Protein AF-A0A6I1W0W6-F1 (afdb_monomer)

Foldseek 3Di:
DDPPPDPDDLPDPVDDDDDPDPDDDDPVNVPVVDDPDPVVVPDDPDQPDVVRPLVVLLVVLLVCLLPCCVVVVDDLVVQLVVLLVSSVVSQVPDPHGDDSVSSSVSSNVSSVVCSVPDDPVVPD

Structure (mmCIF, N/CA/C/O backbone):
data_AF-A0A6I1W0W6-F1
#
_entry.id   AF-A0A6I1W0W6-F1
#
loop_
_atom_site.group_PDB
_atom_site.id
_atom_site.type_symbol
_atom_site.label_atom_id
_atom_site.label_alt_id
_atom_site.label_comp_id
_atom_site.label_asym_id
_atom_site.label_entity_id
_atom_site.label_seq_id
_atom_site.pdbx_PDB_ins_code
_atom_site.Cartn_x
_atom_site.Cartn_y
_atom_site.Cartn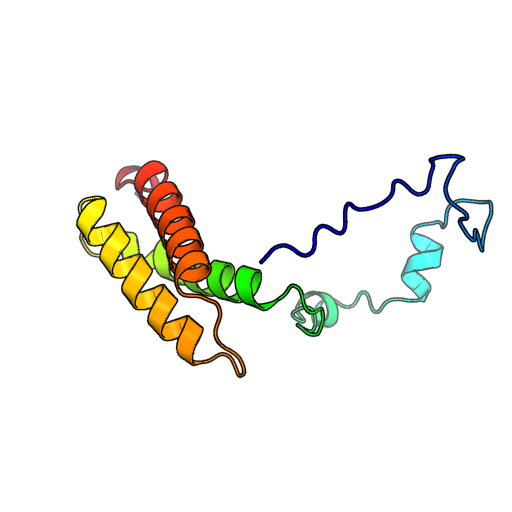_z
_atom_site.occupancy
_atom_site.B_iso_or_equiv
_atom_site.auth_seq_id
_atom_site.auth_comp_id
_atom_site.auth_asym_id
_atom_site.auth_atom_id
_atom_site.pdbx_PDB_model_num
ATOM 1 N N . GLY A 1 1 ? 7.438 11.323 -3.702 1.00 49.09 1 GLY A N 1
ATOM 2 C CA . GLY A 1 1 ? 7.026 12.392 -4.643 1.00 49.09 1 GLY A CA 1
ATOM 3 C C . GLY A 1 1 ? 6.977 11.862 -6.067 1.00 49.09 1 GLY A C 1
ATOM 4 O O . GLY A 1 1 ? 7.983 11.340 -6.526 1.00 49.09 1 GLY A O 1
ATOM 5 N N . TYR A 1 2 ? 5.823 11.950 -6.743 1.00 53.00 2 TYR A N 1
ATOM 6 C CA . TYR A 1 2 ? 5.620 11.498 -8.132 1.00 53.00 2 TYR A CA 1
ATOM 7 C C . TYR A 1 2 ? 6.558 12.246 -9.095 1.00 53.00 2 TYR A C 1
ATOM 9 O O . TYR A 1 2 ? 6.535 13.473 -9.139 1.00 53.00 2 TYR A O 1
ATOM 17 N N . SER A 1 3 ? 7.382 11.518 -9.855 1.00 56.31 3 SER A N 1
ATOM 18 C CA . SER A 1 3 ? 8.449 12.082 -10.701 1.00 56.31 3 SER A CA 1
ATOM 19 C C . SER A 1 3 ? 7.963 12.739 -12.000 1.00 56.31 3 SER A C 1
ATOM 21 O O . SER A 1 3 ? 8.784 13.142 -12.819 1.00 56.31 3 SER A O 1
ATOM 23 N N . GLY A 1 4 ? 6.647 12.856 -12.220 1.00 52.28 4 GLY A N 1
ATOM 24 C CA . GLY A 1 4 ? 6.097 13.577 -13.373 1.00 52.28 4 GLY A CA 1
ATOM 25 C C . GLY A 1 4 ? 6.366 12.920 -14.730 1.00 52.28 4 GLY A C 1
ATOM 26 O O . GLY A 1 4 ? 6.136 13.546 -15.762 1.00 52.28 4 GLY A O 1
ATOM 27 N N . LEU A 1 5 ? 6.834 11.669 -14.759 1.00 62.31 5 LEU A N 1
ATOM 28 C CA . LEU A 1 5 ? 6.997 10.920 -16.001 1.00 62.31 5 LEU A CA 1
ATOM 29 C C . LEU A 1 5 ? 5.615 10.484 -16.500 1.00 62.31 5 LEU A C 1
ATOM 31 O O . LEU A 1 5 ? 5.127 9.400 -16.189 1.00 62.31 5 LEU A O 1
ATOM 35 N N . ILE A 1 6 ? 4.963 11.367 -17.254 1.00 66.25 6 ILE A N 1
ATOM 36 C CA . ILE A 1 6 ? 3.788 11.022 -18.050 1.00 66.25 6 ILE A CA 1
ATOM 37 C C . ILE A 1 6 ? 4.242 9.975 -19.070 1.00 66.25 6 ILE A C 1
ATOM 39 O O . ILE A 1 6 ? 5.169 10.225 -19.846 1.00 66.25 6 ILE A O 1
ATOM 43 N N . CYS A 1 7 ? 3.603 8.803 -19.073 1.00 65.31 7 CYS A N 1
ATOM 44 C CA . CYS A 1 7 ? 3.818 7.812 -20.122 1.00 65.31 7 CYS A CA 1
ATOM 45 C C . CYS A 1 7 ? 3.534 8.465 -21.478 1.00 65.31 7 CYS A C 1
ATOM 47 O O . CYS A 1 7 ? 2.412 8.894 -21.755 1.00 65.31 7 CYS A O 1
ATOM 49 N N . LYS A 1 8 ? 4.562 8.569 -22.321 1.00 73.88 8 LYS A N 1
ATOM 50 C CA . LYS A 1 8 ? 4.408 9.061 -23.689 1.00 73.88 8 LYS A CA 1
ATOM 51 C C . LYS A 1 8 ? 3.612 8.029 -24.480 1.00 73.88 8 LYS A C 1
ATOM 53 O O . LYS A 1 8 ? 3.909 6.842 -24.402 1.00 73.88 8 LYS A O 1
ATOM 58 N N . ASN A 1 9 ? 2.61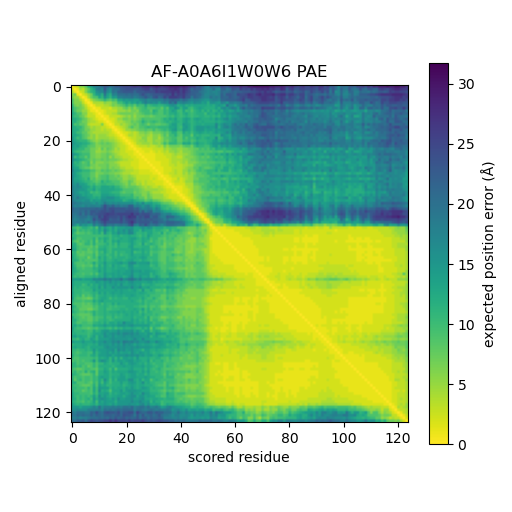6 8.477 -25.241 1.00 79.12 9 ASN A N 1
ATOM 59 C CA . ASN A 1 9 ? 1.917 7.607 -26.182 1.00 79.12 9 ASN A CA 1
ATOM 60 C C . ASN A 1 9 ? 2.864 7.294 -27.357 1.00 79.12 9 ASN A C 1
ATOM 62 O O . ASN A 1 9 ? 3.150 8.217 -28.118 1.00 79.12 9 ASN A O 1
ATOM 66 N N . PRO A 1 10 ? 3.322 6.044 -27.545 1.00 78.94 10 PRO A N 1
ATOM 67 C CA . PRO A 1 10 ? 4.260 5.691 -28.613 1.00 78.94 10 PRO A CA 1
ATOM 68 C C . PRO A 1 10 ? 3.692 5.885 -30.031 1.00 78.94 10 PRO A C 1
ATOM 70 O O . PRO A 1 10 ? 4.450 5.888 -30.989 1.00 78.94 10 PRO A O 1
ATOM 73 N N . ILE A 1 11 ? 2.378 6.082 -30.178 1.00 80.38 11 ILE A N 1
ATOM 74 C CA . ILE A 1 11 ? 1.713 6.305 -31.474 1.00 80.38 11 ILE A CA 1
ATOM 75 C C . ILE A 1 11 ? 1.696 7.800 -31.858 1.00 80.38 11 ILE A C 1
ATOM 77 O O . ILE A 1 11 ? 1.318 8.168 -32.967 1.00 80.38 11 ILE A O 1
ATOM 81 N N . ASN A 1 12 ? 2.092 8.705 -30.959 1.00 83.88 12 ASN A N 1
ATOM 82 C CA . ASN A 1 12 ? 2.102 10.135 -31.264 1.00 83.88 12 ASN A CA 1
ATOM 83 C C . ASN A 1 12 ? 3.322 10.507 -32.132 1.00 83.88 12 ASN A C 1
ATOM 85 O O . ASN A 1 12 ? 4.463 10.226 -31.769 1.00 83.88 12 ASN A O 1
ATOM 89 N N . SER A 1 13 ? 3.057 11.190 -33.252 1.00 82.50 13 SER A N 1
ATOM 90 C CA . SER A 1 13 ? 4.028 11.572 -34.289 1.00 82.50 13 SER A CA 1
ATOM 91 C C . SER A 1 13 ? 5.170 12.474 -33.813 1.00 82.50 13 SER A C 1
ATOM 93 O O . SER A 1 13 ? 6.198 12.556 -34.478 1.00 82.50 13 SER A O 1
ATOM 95 N N . HIS A 1 14 ? 5.015 13.153 -32.675 1.00 83.38 14 HIS A N 1
ATOM 96 C CA . HIS A 1 14 ? 6.062 13.987 -32.087 1.00 83.38 14 HIS A CA 1
ATOM 97 C C . HIS A 1 14 ? 7.147 13.184 -31.357 1.00 83.38 14 HIS A C 1
ATOM 99 O O . HIS A 1 14 ? 8.176 13.754 -30.985 1.00 83.38 14 HIS A O 1
ATOM 105 N N . TRP A 1 15 ? 6.941 11.886 -31.117 1.00 84.50 15 TRP A N 1
ATOM 106 C CA . TRP A 1 15 ? 7.917 11.050 -30.428 1.00 84.50 15 TRP A CA 1
ATOM 107 C C . TRP A 1 15 ? 8.719 10.212 -31.411 1.00 84.50 15 TRP A C 1
ATOM 109 O O . TRP A 1 15 ? 8.174 9.527 -32.269 1.00 84.50 15 TRP A O 1
ATOM 119 N N . ILE A 1 16 ? 10.038 10.228 -31.235 1.00 78.69 16 ILE A N 1
ATOM 120 C CA . ILE A 1 16 ? 10.931 9.312 -31.935 1.00 78.69 16 ILE A CA 1
ATOM 121 C C . ILE A 1 16 ? 10.766 7.946 -31.271 1.00 78.69 16 ILE A C 1
ATOM 123 O O . ILE A 1 16 ? 11.165 7.759 -30.120 1.00 78.69 16 ILE A O 1
ATOM 127 N N . VAL A 1 17 ? 10.144 7.018 -31.989 1.00 81.00 17 VAL A N 1
ATOM 128 C CA . VAL A 1 17 ? 9.979 5.626 -31.569 1.00 81.00 17 VAL A CA 1
ATOM 129 C C . VAL A 1 17 ? 10.800 4.717 -32.470 1.00 81.00 17 VAL A C 1
ATOM 131 O O . VAL A 1 17 ? 10.857 4.911 -33.682 1.00 81.00 17 VAL A O 1
ATOM 134 N N . THR A 1 18 ? 11.435 3.714 -31.872 1.00 83.25 18 THR A N 1
ATOM 135 C CA . THR A 1 18 ? 12.106 2.647 -32.616 1.00 83.25 18 THR A CA 1
ATOM 136 C C . THR A 1 18 ? 11.154 1.466 -32.718 1.00 83.25 18 THR A C 1
ATOM 138 O O . THR A 1 18 ? 10.778 0.888 -31.698 1.00 83.25 18 THR A O 1
ATOM 141 N N . GLN 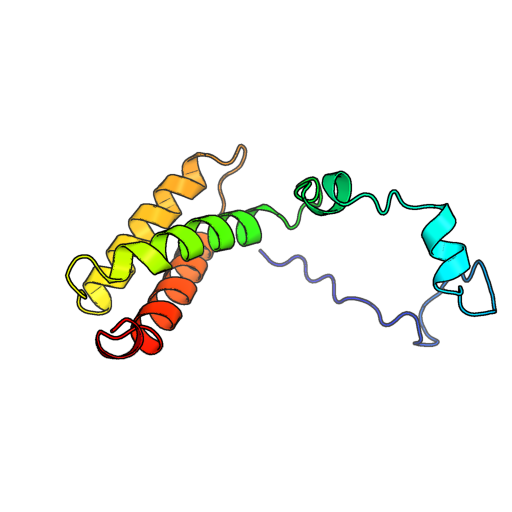A 1 19 ? 10.773 1.102 -33.941 1.00 80.88 19 GLN A N 1
ATOM 142 C CA . GLN A 1 19 ? 9.988 -0.096 -34.219 1.00 80.88 19 GLN A CA 1
ATOM 143 C C . GLN A 1 19 ? 10.910 -1.175 -34.793 1.00 80.88 19 GLN A C 1
ATOM 145 O O . GLN A 1 19 ? 11.489 -0.995 -35.859 1.00 80.88 19 GLN A O 1
ATOM 150 N N . TRP A 1 20 ? 11.055 -2.288 -34.073 1.00 82.94 20 TRP A N 1
ATOM 151 C CA . TRP A 1 20 ? 11.921 -3.405 -34.478 1.00 82.94 20 TRP A CA 1
ATOM 152 C C . TRP A 1 20 ? 11.230 -4.397 -35.417 1.00 82.94 20 TRP A C 1
ATOM 154 O O . TRP A 1 20 ? 11.907 -5.115 -36.143 1.00 82.94 20 TRP A O 1
ATOM 164 N N . GLN A 1 21 ? 9.895 -4.424 -35.408 1.00 82.62 21 GLN A N 1
ATOM 165 C CA . GLN A 1 21 ? 9.076 -5.275 -36.265 1.00 82.62 21 GLN A CA 1
ATOM 166 C C . GLN A 1 21 ? 7.822 -4.511 -36.696 1.00 82.62 21 GLN A C 1
ATOM 168 O O . GLN A 1 21 ? 7.147 -3.914 -35.852 1.00 82.62 21 GLN A O 1
ATOM 173 N N . ALA A 1 22 ? 7.537 -4.495 -38.001 1.00 83.12 22 ALA A N 1
ATOM 174 C CA . ALA A 1 22 ? 6.374 -3.804 -38.564 1.00 83.12 22 ALA A CA 1
ATOM 175 C C . ALA A 1 22 ? 5.062 -4.526 -38.219 1.00 83.12 22 ALA A C 1
ATOM 177 O O . ALA A 1 22 ? 4.071 -3.882 -37.869 1.00 83.12 22 ALA A O 1
ATOM 178 N N . ASP A 1 23 ? 5.093 -5.857 -38.272 1.00 88.00 23 ASP A N 1
ATOM 179 C CA . ASP A 1 23 ? 3.941 -6.714 -38.023 1.00 88.00 23 ASP A CA 1
ATOM 180 C C . ASP A 1 23 ? 3.755 -7.033 -36.528 1.00 88.00 23 ASP A C 1
ATOM 182 O O . ASP A 1 23 ? 4.738 -7.147 -35.785 1.00 88.00 23 ASP A O 1
ATOM 186 N N . PRO A 1 24 ? 2.506 -7.215 -36.060 1.00 87.00 24 PRO A N 1
ATOM 187 C CA . PRO A 1 24 ? 2.240 -7.672 -34.703 1.00 87.00 24 PRO A CA 1
ATOM 188 C C . PRO A 1 24 ? 2.824 -9.066 -34.451 1.00 87.00 24 PRO A C 1
ATOM 190 O O . PRO A 1 24 ? 2.685 -9.970 -35.275 1.00 87.00 24 PRO A O 1
ATOM 193 N N . TYR A 1 25 ? 3.412 -9.268 -33.274 1.00 89.12 25 TYR A N 1
ATOM 194 C CA . TYR A 1 25 ? 3.811 -10.601 -32.834 1.00 89.12 25 TYR A CA 1
ATOM 195 C C . TYR A 1 25 ? 2.581 -11.481 -32.603 1.00 89.12 25 TYR A C 1
ATOM 197 O O . TYR A 1 25 ? 1.607 -11.051 -31.978 1.00 89.12 25 TYR A O 1
ATOM 205 N N . THR A 1 26 ? 2.634 -12.727 -33.070 1.00 93.06 26 THR A N 1
ATOM 206 C CA . THR A 1 26 ? 1.631 -13.728 -32.702 1.00 93.06 26 THR A CA 1
ATOM 207 C C . THR A 1 26 ? 1.870 -14.195 -31.270 1.00 93.06 26 THR A C 1
ATOM 209 O O . THR A 1 26 ? 2.997 -14.170 -30.769 1.00 93.06 26 THR A O 1
ATOM 212 N N . LEU A 1 27 ? 0.804 -14.633 -30.598 1.00 90.88 27 LEU A N 1
ATOM 213 C CA . LEU A 1 27 ? 0.927 -15.200 -29.254 1.00 90.88 27 LEU A CA 1
ATOM 214 C C . LEU A 1 27 ? 1.827 -16.440 -29.254 1.00 90.88 27 LEU A C 1
ATOM 216 O O . LEU A 1 27 ? 2.656 -16.565 -28.360 1.00 90.88 27 LEU A O 1
ATOM 220 N N . ASP A 1 28 ? 1.714 -17.288 -30.279 1.00 93.38 28 ASP A N 1
ATOM 221 C CA . ASP A 1 28 ? 2.548 -18.484 -30.428 1.00 93.38 28 ASP A CA 1
ATOM 222 C C . ASP A 1 28 ? 4.035 -18.126 -30.547 1.00 93.38 28 ASP A C 1
ATOM 224 O O . ASP A 1 28 ? 4.862 -18.710 -29.860 1.00 93.38 28 ASP A O 1
ATOM 228 N N . TYR A 1 29 ? 4.380 -17.099 -31.335 1.00 92.38 29 TYR A N 1
ATOM 229 C CA . TYR A 1 29 ? 5.764 -16.631 -31.440 1.00 92.38 29 TYR A CA 1
ATOM 230 C C . TYR A 1 29 ? 6.297 -16.128 -30.095 1.00 92.38 29 TYR A C 1
ATOM 232 O O . TYR A 1 29 ? 7.430 -16.411 -29.731 1.00 92.38 29 TYR A O 1
ATOM 240 N N . LEU A 1 30 ? 5.494 -15.373 -29.337 1.00 91.75 30 LEU A N 1
ATOM 241 C CA . LEU A 1 30 ? 5.915 -14.868 -28.027 1.00 91.75 30 LEU A CA 1
ATOM 242 C C . LEU A 1 30 ? 6.060 -15.986 -26.986 1.00 91.75 30 LEU A C 1
ATOM 244 O O . LEU A 1 30 ? 6.901 -15.868 -26.093 1.00 91.75 30 LEU A O 1
ATOM 248 N N . ALA A 1 31 ? 5.260 -17.049 -27.097 1.00 91.44 31 ALA A N 1
ATOM 249 C CA . ALA A 1 31 ? 5.289 -18.192 -26.190 1.00 91.44 31 ALA A CA 1
ATOM 250 C C . ALA A 1 31 ? 6.641 -18.921 -26.209 1.00 91.44 31 ALA A C 1
ATOM 252 O O . ALA A 1 31 ? 7.090 -19.371 -25.160 1.00 91.44 31 ALA A O 1
ATOM 253 N N . ASP A 1 32 ? 7.329 -18.952 -27.353 1.00 93.31 32 ASP A N 1
ATOM 254 C CA . ASP A 1 32 ? 8.641 -19.600 -27.494 1.00 93.31 32 ASP A CA 1
ATOM 255 C C . ASP A 1 32 ? 9.747 -18.946 -26.641 1.00 93.31 32 ASP A C 1
ATOM 257 O O . ASP A 1 32 ? 10.782 -19.562 -26.376 1.00 93.31 32 ASP A O 1
ATOM 261 N N . TYR A 1 33 ? 9.545 -17.704 -26.185 1.00 90.31 33 TYR A N 1
ATOM 262 C CA . TYR A 1 33 ? 10.537 -16.930 -25.427 1.00 90.31 33 TYR A CA 1
ATOM 263 C C . TYR A 1 33 ? 10.245 -16.837 -23.926 1.00 90.31 33 TYR A C 1
ATOM 265 O O . TYR A 1 33 ? 11.001 -16.188 -23.198 1.00 90.31 33 TYR A O 1
ATOM 273 N N . VAL A 1 34 ? 9.155 -17.442 -23.447 1.00 88.12 34 VAL A N 1
ATOM 274 C CA . VAL A 1 34 ? 8.738 -17.363 -22.043 1.00 88.12 34 VAL A CA 1
ATOM 275 C C . VAL A 1 34 ? 8.460 -18.761 -21.506 1.00 88.12 34 VAL A C 1
ATOM 277 O O . VAL A 1 34 ? 7.824 -19.582 -22.153 1.00 88.12 34 VAL A O 1
ATOM 280 N N . ASP A 1 35 ? 8.912 -19.032 -20.284 1.00 87.44 35 ASP A N 1
ATOM 281 C CA . ASP A 1 35 ? 8.556 -20.262 -19.581 1.00 87.44 35 ASP A CA 1
ATOM 282 C C . ASP A 1 35 ? 7.087 -20.198 -19.124 1.00 87.44 35 ASP A C 1
ATOM 284 O O . ASP A 1 35 ? 6.733 -19.445 -18.213 1.00 87.44 35 ASP A O 1
ATOM 288 N N . LEU A 1 36 ? 6.228 -20.974 -19.792 1.00 87.00 36 LEU A N 1
ATOM 289 C CA . LEU A 1 36 ? 4.786 -21.054 -19.535 1.00 87.00 36 LEU A CA 1
ATOM 290 C C . LEU A 1 36 ? 4.405 -22.169 -18.548 1.00 87.00 36 LEU A C 1
ATOM 292 O O . LEU A 1 36 ? 3.228 -22.525 -18.439 1.00 87.00 36 LEU A O 1
ATOM 296 N N . THR A 1 37 ? 5.371 -22.746 -17.831 1.00 89.38 37 THR A N 1
ATOM 297 C CA . THR A 1 37 ? 5.074 -23.777 -16.834 1.00 89.38 37 THR A CA 1
ATOM 298 C C . THR A 1 37 ? 4.201 -23.231 -15.689 1.00 89.38 37 THR A C 1
ATOM 300 O O . THR A 1 37 ? 4.327 -22.068 -15.282 1.00 89.38 37 THR A O 1
ATOM 303 N N . PRO A 1 38 ? 3.303 -24.056 -15.112 1.00 85.12 38 PRO A N 1
ATOM 304 C CA . PRO A 1 38 ? 2.490 -23.667 -13.956 1.00 85.12 38 PRO A CA 1
ATOM 305 C C . PRO A 1 38 ? 3.315 -23.226 -12.742 1.00 85.12 38 PRO A C 1
ATOM 307 O O . PRO A 1 38 ? 2.834 -22.463 -11.904 1.00 85.12 38 PRO A O 1
ATOM 310 N N . GLU A 1 39 ? 4.537 -23.735 -12.616 1.00 84.94 39 GLU A N 1
ATOM 311 C CA . GLU A 1 39 ? 5.505 -23.367 -11.590 1.00 84.94 39 GLU A CA 1
ATOM 312 C C . GLU A 1 39 ? 5.960 -21.922 -11.787 1.00 84.94 39 GLU A C 1
ATOM 314 O O . GLU A 1 39 ? 5.882 -21.132 -10.842 1.00 84.94 39 GLU A O 1
ATOM 319 N N . LYS A 1 40 ? 6.325 -21.547 -13.021 1.00 82.25 40 LYS A N 1
ATOM 320 C CA . LYS A 1 40 ? 6.735 -20.181 -13.350 1.00 82.25 40 LYS A CA 1
ATOM 321 C C . LYS A 1 40 ? 5.610 -19.172 -13.151 1.00 82.25 40 LYS A C 1
ATOM 323 O O . LYS A 1 40 ? 5.841 -18.088 -12.625 1.00 82.25 40 LYS A O 1
ATOM 328 N N . ALA A 1 41 ? 4.372 -19.550 -13.463 1.00 77.00 41 ALA A N 1
ATOM 329 C CA . ALA A 1 41 ? 3.198 -18.705 -13.232 1.00 77.00 41 ALA A CA 1
ATOM 330 C C . ALA A 1 41 ? 2.924 -18.411 -11.740 1.00 77.00 41 ALA A C 1
ATOM 332 O O . ALA A 1 41 ? 2.245 -17.435 -11.415 1.00 77.00 41 ALA A O 1
ATOM 333 N N . LYS A 1 42 ? 3.425 -19.250 -10.822 1.00 78.25 42 LYS A N 1
ATOM 334 C CA . LYS A 1 42 ? 3.298 -19.052 -9.366 1.00 78.25 42 LYS A CA 1
ATOM 335 C C . LYS A 1 42 ? 4.424 -18.203 -8.785 1.00 78.25 42 LYS A C 1
ATOM 337 O O . LYS A 1 42 ? 4.310 -17.770 -7.633 1.00 78.25 42 LYS A O 1
ATOM 342 N N . GLU A 1 43 ? 5.503 -17.978 -9.531 1.00 77.50 43 GLU A N 1
ATOM 343 C CA . GLU A 1 43 ? 6.574 -17.100 -9.083 1.00 77.50 43 GLU A CA 1
ATOM 344 C C . GLU A 1 43 ? 6.058 -15.665 -8.979 1.00 77.50 43 GLU A C 1
ATOM 346 O O . GLU A 1 43 ? 5.410 -15.130 -9.881 1.00 77.50 43 GLU A O 1
ATOM 351 N N . LYS A 1 44 ? 6.342 -15.020 -7.846 1.00 65.94 44 LYS A N 1
ATOM 352 C CA . LYS A 1 44 ? 6.059 -13.595 -7.712 1.00 65.94 44 LYS A CA 1
ATOM 353 C C . LYS A 1 44 ? 7.007 -12.827 -8.636 1.00 65.94 44 LYS A C 1
ATOM 355 O O . LYS A 1 44 ? 8.204 -13.116 -8.606 1.00 65.94 44 LYS A O 1
ATOM 360 N N . PRO A 1 45 ? 6.509 -11.841 -9.405 1.00 61.66 45 PRO A N 1
ATOM 361 C CA . PRO A 1 45 ? 7.364 -10.959 -10.184 1.00 61.66 45 PRO A CA 1
ATOM 362 C C . PRO A 1 45 ? 8.468 -10.383 -9.298 1.00 61.66 45 PRO A C 1
ATOM 364 O O . PRO A 1 45 ? 8.195 -9.948 -8.176 1.00 61.66 45 PRO A O 1
ATOM 367 N N . VAL A 1 46 ? 9.705 -10.404 -9.791 1.00 57.59 46 VAL A N 1
ATOM 368 C CA . VAL A 1 46 ? 10.849 -9.827 -9.081 1.00 57.59 46 VAL A CA 1
ATOM 369 C C . VAL A 1 46 ? 10.570 -8.339 -8.857 1.00 57.59 46 VAL A C 1
ATOM 371 O O . VAL A 1 46 ? 10.259 -7.609 -9.795 1.00 57.59 46 VAL A O 1
ATOM 374 N N . GLU A 1 47 ? 10.668 -7.897 -7.604 1.00 54.88 47 GLU A N 1
ATOM 375 C CA . GLU A 1 47 ? 10.290 -6.553 -7.136 1.00 54.88 47 GLU A CA 1
ATOM 376 C C . GLU A 1 47 ? 11.215 -5.422 -7.646 1.00 54.88 47 GLU A C 1
ATOM 378 O O . GLU A 1 47 ? 11.078 -4.271 -7.231 1.00 54.88 47 GLU A O 1
ATOM 383 N N . ASP A 1 48 ? 12.140 -5.719 -8.564 1.00 47.34 48 ASP A N 1
ATOM 384 C CA . ASP A 1 48 ? 13.243 -4.845 -8.990 1.00 47.34 48 ASP A CA 1
ATOM 385 C C . ASP A 1 48 ? 12.845 -3.798 -10.047 1.00 47.34 48 ASP A C 1
ATOM 387 O O . ASP A 1 48 ? 13.601 -3.429 -10.942 1.00 47.34 48 ASP A O 1
ATOM 391 N N . TYR A 1 49 ? 11.620 -3.287 -9.948 1.00 50.53 49 TYR A N 1
ATOM 392 C CA . TYR A 1 49 ? 11.225 -2.071 -10.645 1.00 50.53 49 TYR A CA 1
ATOM 393 C C . TYR A 1 49 ? 10.935 -1.019 -9.581 1.00 50.53 49 TYR A C 1
ATOM 395 O O . TYR A 1 49 ? 10.023 -1.181 -8.770 1.00 50.53 49 TYR A O 1
ATOM 403 N N . GLY A 1 50 ? 11.705 0.076 -9.577 1.00 50.97 50 GLY A N 1
ATOM 404 C CA . GLY A 1 50 ? 11.714 1.159 -8.573 1.00 50.97 50 GLY A CA 1
ATOM 405 C C . GLY A 1 50 ? 10.387 1.898 -8.297 1.00 50.97 50 GLY A C 1
ATOM 406 O O . GLY A 1 50 ? 10.390 2.947 -7.657 1.00 50.97 50 GLY A O 1
ATOM 407 N N . LEU A 1 51 ? 9.253 1.353 -8.741 1.00 58.56 51 LEU A N 1
ATOM 408 C CA . LEU A 1 51 ? 7.873 1.677 -8.369 1.00 58.56 51 LEU A CA 1
ATOM 409 C C . LEU A 1 51 ? 7.361 0.849 -7.162 1.00 58.56 51 LEU A C 1
ATOM 411 O O . LEU A 1 51 ? 6.292 1.143 -6.628 1.00 58.56 51 LEU A O 1
ATOM 415 N N . GLY A 1 52 ? 8.114 -0.160 -6.707 1.00 73.19 52 GLY A N 1
ATOM 416 C CA . GLY A 1 52 ? 7.625 -1.218 -5.815 1.00 73.19 52 GLY A CA 1
ATOM 417 C C . GLY A 1 52 ? 7.179 -0.795 -4.413 1.00 73.19 52 GLY A C 1
ATOM 418 O O . GLY A 1 52 ? 6.191 -1.320 -3.926 1.00 73.19 52 GLY A O 1
ATOM 419 N N . ARG A 1 53 ? 7.819 0.176 -3.748 1.00 87.12 53 ARG A N 1
ATOM 420 C CA . ARG A 1 53 ? 7.595 0.411 -2.297 1.00 87.12 53 ARG A CA 1
ATOM 421 C C . ARG A 1 53 ? 6.160 0.800 -1.924 1.00 87.12 53 ARG A C 1
ATOM 423 O O . ARG A 1 53 ? 5.615 0.255 -0.968 1.00 87.12 53 ARG A O 1
ATOM 430 N N . ASN A 1 54 ? 5.535 1.719 -2.669 1.00 89.19 54 ASN A N 1
ATOM 431 C CA . ASN A 1 54 ? 4.137 2.100 -2.416 1.00 89.19 54 ASN A CA 1
ATOM 432 C C . ASN A 1 54 ? 3.189 0.922 -2.696 1.00 89.19 54 ASN A C 1
ATOM 434 O O . ASN A 1 54 ? 2.293 0.653 -1.897 1.00 89.19 54 ASN A O 1
ATOM 438 N N . CYS A 1 55 ? 3.417 0.189 -3.790 1.00 87.75 55 CYS A N 1
ATOM 439 C CA . CYS A 1 55 ? 2.642 -1.001 -4.139 1.00 87.75 55 CYS A CA 1
ATOM 440 C C . CYS A 1 55 ? 2.801 -2.112 -3.093 1.00 87.75 55 CYS A C 1
ATOM 442 O O . CYS A 1 55 ? 1.803 -2.628 -2.609 1.00 87.75 55 CYS A O 1
ATOM 444 N N . MET A 1 56 ? 4.029 -2.404 -2.661 1.00 88.94 56 MET A N 1
ATOM 445 C CA . MET A 1 56 ? 4.343 -3.379 -1.616 1.00 88.94 56 MET A CA 1
ATOM 446 C C . MET A 1 56 ? 3.674 -3.012 -0.294 1.00 88.94 56 MET A C 1
ATOM 448 O O . MET A 1 56 ? 3.033 -3.862 0.322 1.00 88.94 56 MET A O 1
ATOM 452 N N . LEU A 1 57 ? 3.778 -1.747 0.132 1.00 93.69 57 LEU A N 1
ATOM 453 C CA . LEU A 1 57 ? 3.120 -1.271 1.347 1.00 93.69 57 LEU A CA 1
ATOM 454 C C . LEU A 1 57 ? 1.602 -1.465 1.255 1.00 93.69 57 LEU A C 1
ATOM 456 O O . LEU A 1 57 ? 0.986 -1.988 2.184 1.00 93.69 57 LEU A O 1
ATOM 460 N N . PHE A 1 58 ? 1.002 -1.074 0.129 1.00 95.12 58 PHE A N 1
ATOM 461 C CA . PHE A 1 58 ? -0.425 -1.246 -0.125 1.00 95.12 58 PHE A CA 1
ATOM 462 C C . PHE A 1 58 ? -0.842 -2.724 -0.139 1.00 95.12 58 PHE A C 1
ATOM 464 O O . PHE A 1 58 ? -1.824 -3.083 0.511 1.00 95.12 58 PHE A O 1
ATOM 471 N N . ASP A 1 59 ? -0.098 -3.585 -0.834 1.00 93.31 59 ASP A N 1
ATOM 472 C CA . ASP A 1 59 ? -0.391 -5.011 -0.975 1.00 93.31 59 ASP A CA 1
ATOM 473 C C . ASP A 1 59 ? -0.292 -5.757 0.356 1.00 93.31 59 ASP A C 1
ATOM 475 O O . ASP A 1 59 ? -1.177 -6.549 0.696 1.00 93.31 59 ASP A O 1
ATOM 479 N N . GLN A 1 60 ? 0.738 -5.464 1.151 1.00 94.19 60 GLN A N 1
ATOM 480 C CA . GLN A 1 60 ? 0.877 -6.016 2.497 1.00 94.19 60 GLN A CA 1
ATOM 481 C C . GLN A 1 60 ? -0.248 -5.524 3.414 1.00 94.19 60 GLN A C 1
ATOM 483 O O . GLN A 1 60 ? -0.882 -6.322 4.113 1.00 94.19 60 GLN A O 1
ATOM 488 N N . LEU A 1 61 ? -0.541 -4.220 3.382 1.00 97.69 61 LEU A N 1
ATOM 489 C CA . LEU A 1 61 ? -1.555 -3.617 4.239 1.00 97.69 61 LEU A CA 1
ATOM 490 C C . LEU A 1 61 ? -2.962 -4.117 3.913 1.00 97.69 61 LEU A C 1
ATOM 492 O O . LEU A 1 61 ? -3.689 -4.499 4.830 1.00 97.69 61 LEU A O 1
ATOM 496 N N . ARG A 1 62 ? -3.354 -4.169 2.634 1.00 96.88 62 ARG A N 1
ATOM 497 C CA . ARG A 1 62 ? -4.694 -4.628 2.236 1.00 96.88 62 ARG A CA 1
ATOM 498 C C . ARG A 1 62 ? -4.920 -6.093 2.598 1.00 96.88 62 ARG A C 1
ATOM 500 O O . ARG A 1 62 ? -5.985 -6.431 3.103 1.00 96.88 62 ARG A O 1
ATOM 507 N N . ALA A 1 63 ? -3.916 -6.953 2.400 1.00 96.38 63 ALA A N 1
ATOM 508 C CA . ALA A 1 63 ? -4.030 -8.380 2.686 1.00 96.38 63 ALA A CA 1
ATOM 509 C C . ALA A 1 63 ? -4.270 -8.643 4.181 1.00 96.38 63 ALA A C 1
ATOM 511 O O . ALA A 1 63 ? -5.069 -9.511 4.543 1.00 96.38 63 ALA A O 1
ATOM 512 N N . TRP A 1 64 ? -3.615 -7.866 5.050 1.00 97.75 64 TRP A N 1
ATOM 513 C CA . TRP A 1 64 ? -3.892 -7.866 6.484 1.00 97.75 64 TRP A CA 1
ATOM 514 C C . TRP A 1 64 ? -5.276 -7.278 6.794 1.00 97.75 64 TRP A C 1
ATOM 516 O O . TRP A 1 64 ? -6.079 -7.927 7.470 1.00 97.75 64 TRP A O 1
ATOM 526 N N . ALA A 1 65 ? -5.583 -6.092 6.261 1.00 97.38 65 ALA A N 1
ATOM 527 C CA . ALA A 1 65 ? -6.804 -5.343 6.550 1.00 97.38 65 ALA A CA 1
ATOM 528 C C . ALA A 1 65 ? -8.072 -6.144 6.220 1.00 97.38 65 ALA A C 1
ATOM 530 O O . ALA A 1 65 ? -9.030 -6.133 6.994 1.00 97.38 65 ALA A O 1
ATOM 531 N N . TYR A 1 66 ? -8.055 -6.908 5.122 1.00 95.31 66 TYR A N 1
ATOM 532 C CA . TYR A 1 66 ? -9.186 -7.742 4.716 1.00 95.31 66 TYR A CA 1
ATOM 533 C C . TYR A 1 66 ? -9.568 -8.801 5.748 1.00 95.31 66 TYR A C 1
ATOM 535 O O . TYR A 1 66 ? -10.737 -9.156 5.875 1.00 95.31 66 TYR A O 1
ATOM 543 N N . LYS A 1 67 ? -8.589 -9.300 6.504 1.00 94.50 67 LYS A N 1
ATOM 544 C CA . LYS A 1 67 ? -8.822 -10.276 7.569 1.00 94.50 67 LYS A CA 1
ATOM 545 C C . LYS A 1 67 ? -9.110 -9.581 8.896 1.00 94.50 67 LYS A C 1
ATOM 547 O O . LYS A 1 67 ? -10.004 -10.018 9.619 1.00 94.50 67 LYS A O 1
ATOM 552 N N . ALA A 1 68 ? -8.361 -8.522 9.197 1.00 96.31 68 ALA A N 1
ATOM 553 C CA . ALA A 1 68 ? -8.355 -7.855 10.492 1.00 96.31 68 ALA A CA 1
ATOM 554 C C . ALA A 1 68 ? -9.618 -7.030 10.775 1.00 96.31 68 ALA A C 1
ATOM 556 O O . ALA A 1 68 ? -10.015 -6.959 11.931 1.00 96.31 68 ALA A O 1
ATOM 557 N N . ILE A 1 69 ? -10.311 -6.490 9.761 1.00 95.44 69 ILE A N 1
ATOM 558 C CA . ILE A 1 69 ? -11.528 -5.682 9.993 1.00 95.44 69 ILE A CA 1
ATOM 559 C C . ILE A 1 69 ? -12.635 -6.458 10.726 1.00 95.44 69 ILE A C 1
ATOM 561 O O . ILE A 1 69 ? -13.450 -5.887 11.447 1.00 95.44 69 ILE A O 1
ATOM 565 N N . ARG A 1 70 ? -12.627 -7.789 10.592 1.00 93.19 70 ARG A N 1
ATOM 566 C CA . ARG A 1 70 ? -13.589 -8.691 11.235 1.00 93.19 70 ARG A CA 1
ATOM 567 C C . ARG A 1 70 ? -13.348 -8.849 12.741 1.00 93.19 70 ARG A C 1
ATOM 569 O O . ARG A 1 70 ? -14.196 -9.405 13.432 1.00 93.19 70 ARG A O 1
ATOM 576 N N . GLN A 1 71 ? -12.226 -8.352 13.267 1.00 92.88 71 GLN A N 1
ATOM 577 C CA . GLN A 1 71 ? -11.893 -8.366 14.695 1.00 92.88 71 GLN A CA 1
ATOM 578 C C . GLN A 1 71 ? -12.607 -7.222 15.427 1.00 92.88 71 GLN A C 1
ATOM 580 O O . GLN A 1 71 ? -11.983 -6.288 15.919 1.00 92.88 71 GLN A O 1
ATOM 585 N N . GLY A 1 72 ? -13.937 -7.281 15.468 1.00 91.12 72 GLY A N 1
ATOM 586 C CA . GLY A 1 72 ? -14.756 -6.343 16.239 1.00 91.12 72 GLY A CA 1
ATOM 587 C C . GLY A 1 72 ? -15.432 -5.233 15.438 1.00 91.12 72 GLY A C 1
ATOM 588 O O . GLY A 1 72 ? -16.213 -4.502 16.032 1.00 91.12 72 GLY A O 1
ATOM 589 N N . TRP A 1 73 ? -15.221 -5.146 14.116 1.00 92.81 73 TRP A N 1
ATOM 590 C CA . TRP A 1 73 ? -15.873 -4.154 13.242 1.00 92.81 73 TRP A CA 1
ATOM 591 C C . TRP A 1 73 ? -15.777 -2.717 13.791 1.00 92.81 73 TRP A C 1
ATOM 593 O O . TRP A 1 73 ? -16.803 -2.109 14.095 1.00 92.81 73 TRP A O 1
ATOM 603 N N . PRO A 1 74 ? -14.550 -2.196 13.972 1.00 95.62 74 PRO A N 1
ATOM 604 C CA . PRO A 1 74 ? -14.329 -0.918 14.638 1.00 95.62 74 PRO A CA 1
ATOM 605 C C . PRO A 1 74 ? -14.872 0.263 13.829 1.00 95.62 74 PRO A C 1
ATOM 607 O O . PRO A 1 74 ? -14.907 0.224 12.597 1.00 95.62 74 PRO A O 1
ATOM 610 N N . ASP A 1 75 ? -15.194 1.352 14.530 1.00 96.38 75 ASP A N 1
ATOM 611 C CA . ASP A 1 75 ? -15.524 2.632 13.904 1.00 96.38 75 ASP A CA 1
ATOM 612 C C . ASP A 1 75 ? -14.393 3.121 12.993 1.00 96.38 75 ASP A C 1
ATOM 614 O O . ASP A 1 75 ? -13.205 2.915 13.262 1.00 96.38 75 ASP A O 1
ATOM 618 N N . TYR A 1 76 ? -14.751 3.868 11.947 1.00 96.44 76 TYR A N 1
ATOM 619 C CA . TYR A 1 76 ? -13.810 4.317 10.921 1.00 96.44 76 TYR A CA 1
ATOM 620 C C . TYR A 1 76 ? -12.544 4.993 11.470 1.00 96.44 76 TYR A C 1
ATOM 622 O O . TYR A 1 76 ? -11.451 4.716 10.983 1.00 96.44 76 TYR A O 1
ATOM 630 N N . ASN A 1 77 ? -12.653 5.856 12.485 1.00 97.38 77 ASN A N 1
ATOM 631 C CA . ASN A 1 77 ? -11.483 6.547 13.041 1.00 97.38 77 ASN A CA 1
ATOM 632 C C . ASN A 1 77 ? -10.538 5.587 13.778 1.00 97.38 77 ASN A C 1
ATOM 634 O O . ASN A 1 77 ? -9.321 5.687 13.630 1.00 97.38 77 ASN A O 1
ATOM 638 N N . GLN A 1 78 ? -11.088 4.630 14.530 1.00 97.31 78 GLN A N 1
ATOM 639 C CA . GLN A 1 78 ? -10.298 3.588 15.188 1.00 97.31 78 GLN A CA 1
ATOM 640 C C . GLN A 1 78 ? -9.636 2.685 14.142 1.00 97.31 78 GLN A C 1
ATOM 642 O O . GLN A 1 78 ? -8.449 2.377 14.238 1.00 97.31 78 GLN A O 1
ATOM 647 N N . TRP A 1 79 ? -10.381 2.332 13.092 1.00 97.94 79 TRP A N 1
ATOM 648 C CA . TRP A 1 79 ? -9.878 1.526 11.988 1.00 97.94 79 TRP A CA 1
ATOM 649 C C . TRP A 1 79 ? -8.765 2.217 11.195 1.00 97.94 79 TRP A C 1
ATOM 651 O O . TRP A 1 79 ? -7.762 1.594 10.844 1.00 97.94 79 TRP A O 1
ATOM 661 N N . LEU A 1 80 ? -8.915 3.518 10.941 1.00 98.31 80 LEU A N 1
ATOM 662 C CA . LEU A 1 80 ? -7.907 4.334 10.275 1.00 98.31 80 LEU A CA 1
ATOM 663 C C . LEU A 1 80 ? -6.607 4.377 11.080 1.00 98.31 80 LEU A C 1
ATOM 665 O O . LEU A 1 80 ? -5.541 4.207 10.492 1.00 98.31 80 LEU A O 1
ATOM 669 N N . ASN A 1 81 ? -6.692 4.556 12.401 1.00 98.00 81 ASN A N 1
ATOM 670 C CA . ASN A 1 81 ? -5.520 4.534 13.277 1.00 98.00 81 ASN A CA 1
ATOM 671 C C . ASN A 1 81 ? -4.831 3.163 13.247 1.00 98.00 81 ASN A C 1
ATOM 673 O O . ASN A 1 81 ? -3.631 3.099 13.007 1.00 98.00 81 ASN A O 1
ATOM 677 N N . ALA A 1 82 ? -5.589 2.067 13.351 1.00 98.00 82 ALA A N 1
ATOM 678 C CA . ALA A 1 82 ? -5.030 0.717 13.259 1.00 98.00 82 ALA A CA 1
ATOM 679 C C . ALA A 1 82 ? -4.325 0.464 11.911 1.00 98.00 82 ALA A C 1
ATOM 681 O O . ALA A 1 82 ? -3.239 -0.116 11.859 1.00 98.00 82 ALA A O 1
ATOM 682 N N . CYS A 1 83 ? -4.920 0.929 10.808 1.00 98.12 83 CYS A N 1
ATOM 683 C CA . CYS A 1 83 ? -4.313 0.858 9.480 1.00 98.12 83 CYS A CA 1
ATOM 684 C C . CYS A 1 83 ? -3.044 1.718 9.373 1.00 98.12 83 CYS A C 1
ATOM 686 O O . CYS A 1 83 ? -2.084 1.295 8.730 1.00 98.12 83 CYS A O 1
ATOM 688 N N . LEU A 1 84 ? -3.020 2.903 9.991 1.00 98.25 84 LEU A N 1
ATOM 689 C CA . LEU A 1 84 ? -1.852 3.785 10.008 1.00 98.25 84 LEU A CA 1
ATOM 690 C C . LEU A 1 84 ? -0.700 3.188 10.820 1.00 98.25 84 LEU A C 1
ATOM 692 O O . LEU A 1 84 ? 0.431 3.177 10.335 1.00 98.25 84 LEU A O 1
ATOM 696 N N . ASP A 1 85 ? -0.980 2.653 12.006 1.00 98.06 85 ASP A N 1
ATOM 697 C CA . ASP A 1 85 ? 0.019 1.998 12.853 1.00 98.06 85 ASP A CA 1
ATOM 698 C C . ASP A 1 85 ? 0.637 0.808 12.118 1.00 98.06 85 ASP A C 1
ATOM 700 O O . ASP A 1 85 ? 1.860 0.657 12.049 1.00 98.06 85 ASP A O 1
ATOM 704 N N . ARG A 1 86 ? -0.208 -0.002 11.468 1.00 97.81 86 ARG A N 1
ATOM 705 C CA . ARG A 1 86 ? 0.253 -1.148 10.685 1.00 97.81 86 ARG A CA 1
ATOM 706 C C . ARG A 1 86 ? 1.088 -0.728 9.476 1.00 97.81 86 ARG A C 1
ATOM 708 O O . ARG A 1 86 ? 2.148 -1.306 9.247 1.00 97.81 86 ARG A O 1
ATOM 715 N N . ALA A 1 87 ? 0.642 0.280 8.725 1.00 97.62 87 ALA A N 1
ATOM 716 C CA . ALA A 1 87 ? 1.376 0.809 7.577 1.00 97.62 87 ALA A CA 1
ATOM 717 C C . ALA A 1 87 ? 2.736 1.391 7.989 1.00 97.62 87 ALA A C 1
ATOM 719 O O . ALA A 1 87 ? 3.738 1.170 7.313 1.00 97.62 87 ALA A O 1
ATOM 720 N N . THR A 1 88 ? 2.786 2.082 9.127 1.00 97.31 88 THR A N 1
ATOM 721 C CA . THR A 1 88 ? 4.028 2.618 9.694 1.00 97.31 88 THR A CA 1
ATOM 722 C C . THR A 1 88 ? 4.985 1.486 10.060 1.00 97.31 88 THR A C 1
ATOM 724 O O . THR A 1 88 ? 6.154 1.541 9.690 1.00 97.31 88 THR A O 1
ATOM 727 N N . GLY A 1 89 ? 4.485 0.415 10.688 1.00 96.94 89 GLY A N 1
ATOM 728 C CA . GLY A 1 89 ? 5.284 -0.774 10.994 1.00 96.94 89 GLY A CA 1
ATOM 729 C C . GLY A 1 89 ? 5.870 -1.458 9.753 1.00 96.94 89 GLY A C 1
ATOM 730 O O . GLY A 1 89 ? 7.019 -1.887 9.779 1.00 96.94 89 GLY A O 1
ATOM 731 N N . TYR A 1 90 ? 5.125 -1.521 8.645 1.00 95.31 90 TYR A N 1
ATOM 732 C CA . TYR A 1 90 ? 5.658 -2.037 7.378 1.00 95.31 90 TYR A CA 1
ATOM 733 C C . TYR A 1 90 ? 6.700 -1.108 6.752 1.00 95.31 90 TYR A C 1
ATOM 735 O O . TYR A 1 90 ? 7.705 -1.589 6.233 1.00 95.31 90 TYR A O 1
ATOM 743 N N . ASN A 1 91 ? 6.502 0.209 6.844 1.00 95.00 91 ASN A N 1
ATOM 744 C CA . ASN A 1 91 ? 7.412 1.200 6.272 1.00 95.00 91 ASN A CA 1
ATOM 745 C C . ASN A 1 91 ? 8.828 1.145 6.877 1.00 95.00 91 ASN A C 1
ATOM 747 O O . ASN A 1 91 ? 9.799 1.427 6.181 1.00 95.00 91 ASN A O 1
ATOM 751 N N . VAL A 1 92 ? 8.949 0.749 8.152 1.00 93.94 92 VAL A N 1
ATOM 752 C CA . VAL A 1 92 ? 10.241 0.587 8.851 1.00 93.94 92 VAL A CA 1
ATOM 753 C C . VAL A 1 92 ? 11.098 -0.531 8.246 1.00 93.94 92 VAL A C 1
ATOM 755 O O . VAL A 1 92 ? 12.319 -0.481 8.344 1.00 93.94 92 VAL A O 1
ATOM 758 N N . ASN A 1 93 ? 10.486 -1.515 7.581 1.00 89.88 93 ASN A N 1
ATOM 759 C CA . ASN A 1 93 ? 11.215 -2.642 6.996 1.00 89.88 93 ASN A CA 1
ATOM 760 C C . ASN A 1 93 ? 11.846 -2.319 5.633 1.00 89.88 93 ASN A C 1
ATOM 762 O O . ASN A 1 93 ? 12.589 -3.139 5.098 1.00 89.88 93 ASN A O 1
ATOM 766 N N . PHE A 1 94 ? 11.550 -1.159 5.040 1.00 88.44 94 PHE A N 1
ATOM 767 C CA . PHE A 1 94 ? 12.192 -0.752 3.795 1.00 88.44 94 PHE A CA 1
ATOM 768 C C . PHE A 1 94 ? 13.604 -0.224 4.059 1.00 88.44 94 PHE A C 1
ATOM 770 O O . PHE A 1 94 ? 13.801 0.614 4.934 1.00 88.44 94 PHE A O 1
ATOM 777 N N . THR A 1 95 ? 14.567 -0.611 3.213 1.00 86.81 95 THR A N 1
ATOM 778 C CA . THR A 1 95 ? 15.940 -0.066 3.226 1.00 86.81 95 THR A CA 1
ATOM 779 C C . THR A 1 95 ? 15.957 1.463 3.160 1.00 86.81 95 THR A C 1
ATOM 781 O O . THR A 1 95 ? 16.828 2.119 3.723 1.00 86.81 95 THR A O 1
ATOM 784 N N . THR A 1 96 ? 14.974 2.050 2.476 1.00 86.88 96 THR A N 1
ATOM 785 C CA . THR A 1 96 ? 14.720 3.492 2.479 1.00 86.88 96 THR A CA 1
ATOM 786 C C . THR A 1 96 ? 13.224 3.729 2.684 1.00 86.88 96 THR A C 1
ATOM 788 O O . THR A 1 96 ? 12.455 3.548 1.725 1.00 86.88 96 THR A O 1
ATOM 791 N N . PRO A 1 97 ? 12.805 4.117 3.905 1.00 90.69 97 PRO A N 1
ATOM 792 C CA . PRO A 1 97 ? 11.405 4.360 4.236 1.00 90.69 97 PRO A CA 1
ATOM 793 C C . PRO A 1 97 ? 10.748 5.401 3.324 1.00 90.69 97 PRO A C 1
ATOM 795 O O . PRO A 1 97 ? 11.396 6.335 2.846 1.00 90.69 97 PRO A O 1
ATOM 798 N N . LEU A 1 98 ? 9.447 5.237 3.087 1.00 90.94 98 LEU A N 1
ATOM 799 C CA . LEU A 1 98 ? 8.609 6.245 2.439 1.00 90.94 98 LEU A CA 1
ATOM 800 C C . LEU A 1 98 ? 8.365 7.420 3.386 1.00 90.94 98 LEU A C 1
ATOM 802 O O . LEU A 1 98 ? 8.401 7.263 4.611 1.00 90.94 98 LEU A O 1
ATOM 806 N N . ASP A 1 99 ? 8.049 8.580 2.811 1.00 94.38 99 ASP A N 1
ATOM 807 C CA . ASP A 1 99 ? 7.615 9.729 3.600 1.00 94.38 99 ASP A CA 1
ATOM 808 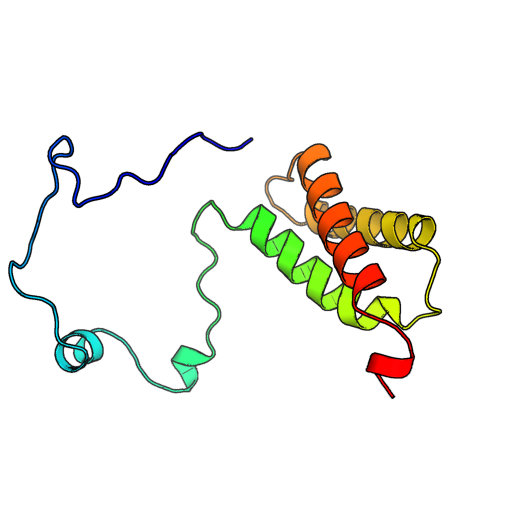C C . ASP A 1 99 ? 6.291 9.415 4.316 1.00 94.38 99 ASP A C 1
ATOM 810 O O . ASP A 1 99 ? 5.397 8.749 3.783 1.00 94.38 99 ASP A O 1
ATOM 814 N N . MET A 1 100 ? 6.131 9.940 5.529 1.00 95.06 100 MET A N 1
ATOM 815 C CA . MET A 1 100 ? 4.938 9.720 6.342 1.00 95.06 100 MET A CA 1
ATOM 816 C C . MET A 1 100 ? 3.669 10.232 5.662 1.00 95.06 100 MET A C 1
ATOM 818 O O . MET A 1 100 ? 2.582 9.722 5.939 1.00 95.06 100 MET A O 1
ATOM 822 N N . SER A 1 101 ? 3.776 11.215 4.764 1.00 95.56 101 SER A N 1
ATOM 823 C CA . SER A 1 101 ? 2.646 11.640 3.938 1.00 95.56 101 SER A CA 1
ATOM 824 C C . SER A 1 101 ? 2.155 10.509 3.019 1.00 95.56 101 SER A C 1
ATOM 826 O O . SER A 1 101 ? 0.953 10.250 2.973 1.00 95.56 101 SER A O 1
ATOM 828 N N . GLU A 1 102 ? 3.049 9.779 2.348 1.00 93.50 102 GLU A N 1
ATOM 829 C CA . GLU A 1 102 ? 2.721 8.659 1.452 1.00 93.50 102 GLU A CA 1
ATOM 830 C C . GLU A 1 102 ? 2.147 7.467 2.238 1.00 93.50 102 GLU A C 1
ATOM 832 O O . GLU A 1 102 ? 1.129 6.883 1.846 1.00 93.50 102 GLU A O 1
ATOM 837 N N . VAL A 1 103 ? 2.714 7.175 3.415 1.00 96.75 103 VAL A N 1
ATOM 838 C CA . VAL A 1 103 ? 2.200 6.141 4.332 1.00 96.75 103 VAL A CA 1
ATOM 839 C C . VAL A 1 103 ? 0.774 6.466 4.785 1.00 96.75 103 VAL A C 1
ATOM 841 O O . VAL A 1 103 ? -0.115 5.615 4.698 1.00 96.75 103 VAL A O 1
ATOM 844 N N . LYS A 1 104 ? 0.517 7.713 5.209 1.00 97.62 104 LYS A N 1
ATOM 845 C CA . LYS A 1 104 ? -0.820 8.173 5.623 1.00 97.62 104 LYS A CA 1
ATOM 846 C C . LYS A 1 104 ? -1.842 8.061 4.493 1.00 97.62 104 LYS A C 1
ATOM 848 O O . LYS A 1 104 ? -2.970 7.630 4.738 1.00 97.62 104 LYS A O 1
ATOM 853 N N . HIS A 1 105 ? -1.468 8.420 3.264 1.00 97.25 105 HIS A N 1
ATOM 854 C CA . HIS A 1 105 ? -2.355 8.282 2.106 1.00 97.25 105 HIS A CA 1
ATOM 855 C C . HIS A 1 105 ? -2.698 6.815 1.823 1.00 97.25 105 HIS A C 1
ATOM 857 O O . HIS A 1 105 ? -3.872 6.495 1.618 1.00 97.25 105 HIS A O 1
ATOM 863 N N . THR A 1 106 ? -1.709 5.921 1.885 1.00 96.81 106 THR A N 1
ATOM 864 C CA . THR A 1 106 ? -1.914 4.478 1.694 1.00 96.81 106 THR A CA 1
ATOM 865 C C . THR A 1 106 ?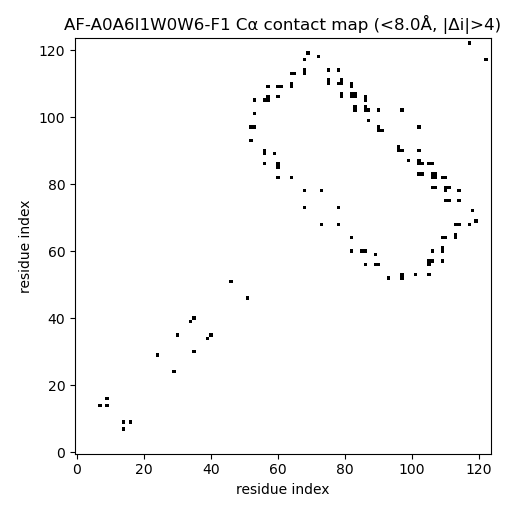 -2.834 3.898 2.769 1.00 96.81 106 THR A C 1
ATOM 867 O O . THR A 1 106 ? -3.831 3.247 2.443 1.00 96.81 106 THR A O 1
ATOM 870 N N . ALA A 1 107 ? -2.576 4.210 4.043 1.00 98.19 107 ALA A N 1
ATOM 871 C CA . ALA A 1 107 ? -3.411 3.778 5.162 1.00 98.19 107 ALA A CA 1
ATOM 872 C C . ALA A 1 107 ? -4.859 4.267 5.025 1.00 98.19 107 ALA A C 1
ATOM 874 O O . ALA A 1 107 ? -5.797 3.481 5.161 1.00 98.19 107 ALA A O 1
ATOM 875 N N . LYS A 1 108 ? -5.052 5.544 4.673 1.00 98.31 108 LYS A N 1
ATOM 876 C CA . LYS A 1 108 ? -6.380 6.128 4.444 1.00 98.31 108 LYS A CA 1
ATOM 877 C C . LYS A 1 108 ? -7.120 5.454 3.288 1.00 98.31 108 LYS A C 1
ATOM 879 O O . LYS A 1 108 ? -8.323 5.223 3.398 1.00 98.31 108 LYS A O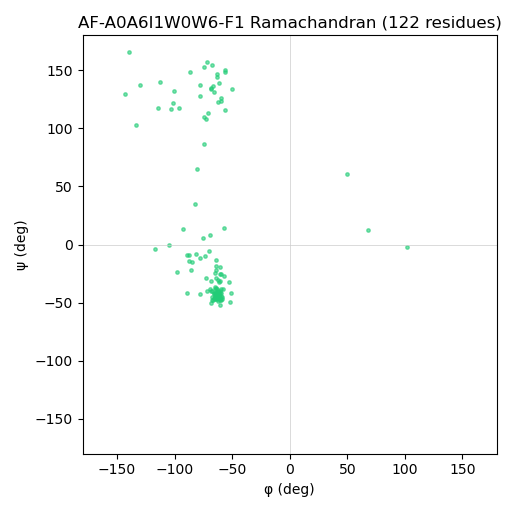 1
ATOM 884 N N . SER A 1 109 ? -6.420 5.134 2.200 1.00 97.88 109 SER A N 1
ATOM 885 C CA . SER A 1 109 ? -6.994 4.433 1.046 1.00 97.88 109 SER A CA 1
ATOM 886 C C . SER A 1 109 ? -7.532 3.054 1.442 1.00 97.88 109 SER A C 1
ATOM 888 O O . SER A 1 109 ? -8.712 2.759 1.224 1.00 97.88 109 SER A O 1
ATOM 890 N N . VAL A 1 110 ? -6.704 2.244 2.113 1.00 98.06 110 VAL A N 1
ATOM 891 C CA . VAL A 1 110 ? -7.085 0.896 2.559 1.00 98.06 110 VAL A CA 1
ATOM 892 C C . VAL A 1 110 ? -8.202 0.948 3.600 1.00 98.06 110 VAL A C 1
ATOM 894 O O . VAL A 1 110 ? -9.198 0.236 3.452 1.00 98.06 110 VAL A O 1
ATOM 897 N N . ALA A 1 111 ? -8.093 1.816 4.611 1.00 98.12 111 ALA A N 1
ATOM 898 C CA . ALA A 1 111 ? -9.098 1.954 5.665 1.00 98.12 111 ALA A CA 1
ATOM 899 C C . ALA A 1 111 ? -10.467 2.357 5.098 1.00 98.12 111 ALA A C 1
ATOM 901 O O . ALA A 1 111 ? -11.482 1.738 5.415 1.00 98.12 111 ALA A O 1
ATOM 902 N N . LYS A 1 112 ? -10.500 3.353 4.201 1.00 97.94 112 LYS A N 1
ATOM 903 C CA . LYS A 1 112 ? -11.739 3.818 3.562 1.00 97.94 112 LYS A CA 1
ATOM 904 C C . LYS A 1 112 ? -12.385 2.731 2.713 1.00 97.94 112 LYS A C 1
ATOM 906 O O . LYS A 1 112 ? -13.600 2.556 2.777 1.00 97.94 112 LYS A O 1
ATOM 911 N N . TRP A 1 113 ? -11.601 2.016 1.906 1.00 97.69 113 TRP A N 1
ATOM 912 C CA . TRP A 1 113 ? -12.151 0.968 1.050 1.00 97.69 113 TRP A CA 1
ATOM 913 C C . TRP A 1 113 ? -12.682 -0.202 1.882 1.00 97.69 113 TRP A C 1
ATOM 915 O O . TRP A 1 113 ? -13.812 -0.633 1.675 1.00 97.69 113 TRP A O 1
ATOM 925 N N . THR A 1 114 ? -11.915 -0.688 2.853 1.00 96.75 114 THR A N 1
ATOM 926 C CA . THR A 1 114 ? -12.335 -1.827 3.684 1.00 96.75 114 THR A CA 1
ATOM 927 C C . THR A 1 114 ? -13.568 -1.497 4.518 1.00 96.75 114 THR A C 1
ATOM 929 O O . THR A 1 114 ? -14.545 -2.229 4.440 1.00 96.75 114 THR A O 1
ATOM 932 N N . HIS A 1 115 ? -13.601 -0.350 5.197 1.00 95.81 115 HIS A N 1
ATOM 933 C CA . HIS A 1 115 ? -14.758 0.057 6.001 1.00 95.81 115 HIS A CA 1
ATOM 934 C C . HIS A 1 115 ? -16.029 0.298 5.168 1.00 95.81 115 HIS A C 1
ATOM 936 O O . HIS A 1 115 ? -17.140 0.138 5.662 1.00 95.81 115 HIS A O 1
ATOM 942 N N . ARG A 1 116 ? -15.898 0.706 3.899 1.00 95.00 116 ARG A N 1
ATOM 943 C CA . ARG A 1 116 ? -17.055 0.906 3.015 1.00 95.00 116 ARG A CA 1
ATOM 944 C C . ARG A 1 116 ? -17.616 -0.407 2.474 1.00 95.00 116 ARG A C 1
ATOM 946 O O . ARG A 1 116 ? -18.826 -0.530 2.337 1.00 95.00 116 ARG A O 1
ATOM 953 N N . ASN A 1 117 ? -16.744 -1.330 2.072 1.00 94.56 117 ASN A N 1
ATOM 954 C CA . ASN A 1 117 ? -17.158 -2.505 1.302 1.00 94.56 117 ASN A CA 1
ATOM 955 C C . ASN A 1 117 ? -17.345 -3.753 2.171 1.00 94.56 117 ASN A C 1
ATOM 957 O O . ASN A 1 117 ? -18.058 -4.660 1.761 1.00 94.56 117 ASN A O 1
ATOM 961 N N . PHE A 1 118 ? -16.703 -3.830 3.338 1.00 93.38 118 PHE A N 1
ATOM 962 C CA . PHE A 1 118 ? -16.796 -4.987 4.223 1.00 93.38 118 PHE A CA 1
ATOM 963 C C . PHE A 1 118 ? -17.766 -4.688 5.361 1.00 93.38 118 PHE A C 1
ATOM 965 O O . PHE A 1 118 ? -17.589 -3.739 6.118 1.00 93.38 118 PHE A O 1
ATOM 972 N N . ASN A 1 119 ? -18.796 -5.521 5.474 1.00 86.50 119 ASN A N 1
ATOM 973 C CA . ASN A 1 119 ? -19.772 -5.517 6.558 1.00 86.50 119 ASN A CA 1
ATOM 974 C C . ASN A 1 119 ? -20.096 -6.969 6.940 1.00 86.50 119 ASN A C 1
ATOM 976 O O . ASN A 1 119 ? -19.775 -7.884 6.184 1.00 86.50 119 ASN A O 1
ATOM 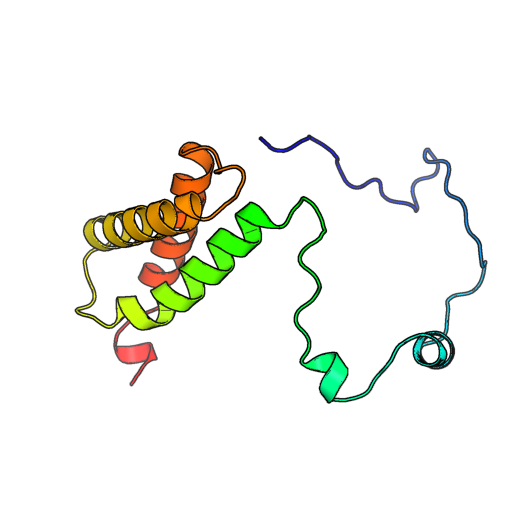980 N N . ARG A 1 120 ? -20.741 -7.179 8.094 1.00 82.62 120 ARG A N 1
ATOM 981 C CA . ARG A 1 120 ? -21.057 -8.523 8.615 1.00 82.62 120 ARG A CA 1
ATOM 982 C C . ARG A 1 120 ? -21.767 -9.406 7.582 1.00 82.62 120 ARG A C 1
ATOM 984 O O . ARG A 1 120 ? -21.266 -10.477 7.277 1.00 82.62 120 ARG A O 1
ATOM 991 N N . GLY A 1 121 ? -22.819 -8.888 6.948 1.00 77.50 121 GLY A N 1
ATOM 992 C CA . GLY A 1 121 ? -23.613 -9.636 5.967 1.00 77.50 121 GLY A CA 1
ATOM 993 C C . GLY A 1 121 ? -22.921 -9.924 4.629 1.00 77.50 121 GLY A C 1
ATOM 994 O O . GLY A 1 121 ? -23.489 -10.623 3.806 1.00 77.50 121 GLY A O 1
ATOM 995 N N . THR A 1 122 ? -21.718 -9.397 4.378 1.00 70.94 122 THR A N 1
ATOM 996 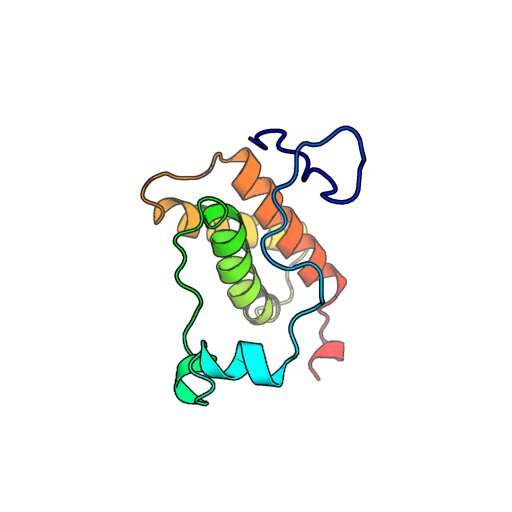C CA . THR A 1 122 ? -20.918 -9.765 3.190 1.00 70.94 122 THR A CA 1
ATOM 997 C C . THR A 1 122 ? -20.080 -11.028 3.429 1.00 70.94 122 THR A C 1
ATOM 999 O O . THR A 1 122 ? -19.539 -11.589 2.480 1.00 70.94 122 THR A O 1
ATOM 1002 N N . PHE A 1 123 ? -19.913 -11.441 4.690 1.00 71.81 123 PHE A N 1
ATOM 1003 C CA . PHE A 1 123 ? -19.050 -12.560 5.089 1.00 71.81 123 PHE A CA 1
ATOM 1004 C C . PHE A 1 123 ? -19.797 -13.727 5.744 1.00 71.81 123 PHE A C 1
ATOM 1006 O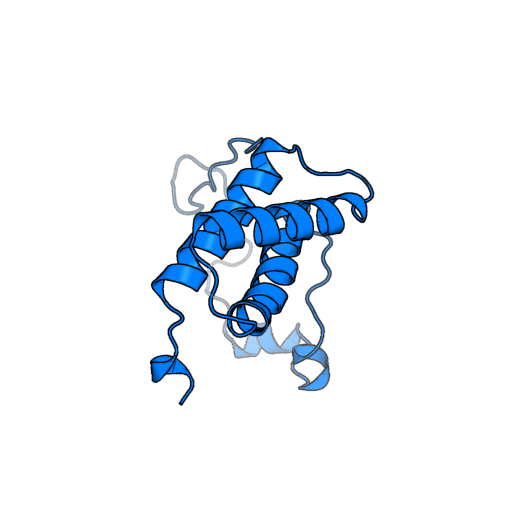 O . PHE A 1 123 ? -19.136 -14.717 6.063 1.00 71.81 123 PHE A O 1
ATOM 1013 N N . ASP A 1 124 ? -21.107 -13.589 5.959 1.00 54.03 124 ASP A N 1
ATOM 1014 C CA . ASP A 1 124 ? -22.009 -14.697 6.300 1.00 54.03 124 ASP A CA 1
ATOM 1015 C C . ASP A 1 124 ? -22.355 -15.495 5.031 1.00 54.03 124 ASP A C 1
ATOM 1017 O O . ASP A 1 124 ? -22.380 -16.744 5.113 1.00 54.03 124 ASP A O 1
#

Radius of gyration: 20.56 Å; Cα contacts (8 Å, |Δi|>4): 69; chains: 1; bounding box: 40×38×55 Å

Mean predicted aligned error: 9.87 Å

Nearest PDB structures (foldseek):
  3vw4-assembly2_B  TM=9.914E-01  e=1.745E-05  Escherichia coli
  7qat-assembly1_A  TM=5.087E-01  e=4.744E+00  Parcubacteria bacterium RAAC4_OD1_1
  7y5e-assembly1_QL  TM=2.911E-01  e=5.602E+00  Porphyridium purpureum

pLDDT: mean 86.28, std 13.36, range [47.34, 98.31]

Secondary structure (DSSP, 8-state):
-----PPP-TT-TTS----S-SSPPPHHHHHTTS---HHHHHSPPPS-STTHHHHHHHHHHHHHHHHHTTTT---HHHHHHHHHHHHHHHHTTSSSPPPHHHHHHHHHHHHHHHHHH--GGGT-

Sequence (124 aa):
GYSGLICKNPINSHWIVTQWQADPYTLDYLADYVDLTPEKAKEKPVEDYGLGRNCMLFDQLRAWAYKAIRQGWPDYNQWLNACLDRATGYNVNFTTPLDMSEVKHTAKSVAKWTHRNFNRGTFD

Solvent-accessible surface area (backbone atoms only — not comparable to full-atom values): 7979 Å² total; per-residue (Å²): 132,88,85,76,78,72,84,75,65,80,85,44,87,91,53,94,69,89,77,94,62,94,67,83,81,50,69,71,67,55,49,79,79,48,80,81,49,77,69,55,72,69,53,74,78,79,70,87,48,100,70,37,67,67,55,51,51,44,55,56,45,45,63,50,47,74,61,52,52,73,74,74,62,63,56,69,71,61,39,32,50,54,33,35,55,51,38,52,61,55,37,69,73,41,100,72,58,72,56,68,69,59,47,48,52,48,16,49,52,48,34,54,51,47,66,72,72,58,54,73,85,78,75,112